Protein AF-A0A7X9E463-F1 (afdb_monomer_lite)

Radius of gyration: 19.07 Å; chains: 1; bounding box: 38×45×59 Å

Sequence (105 aa):
NKNKFLSYAFFSHKVTRWFLPLLLFILFITGFIISDYNVIINRIFYLQVIIYLLALCGYLLSYIKIRIPVFSIPYFFVVSNVAIAEGFIKFIKKEHSVIWKTTER

Secondary structure (DSSP, 8-state):
---HHHHHHHHHHHHHHHHHHHHHHHHHHHHHHHTTT-HHHHHHHHHHHHHHHHHHHHHHHHHTT---HHHHHHHHHHHHHHHHHHHHHHHHTT-------PPP-

pLDDT: mean 78.79, std 9.23, range [48.59, 90.38]

Structure (mmCIF, N/CA/C/O backbone):
data_AF-A0A7X9E463-F1
#
_entry.id   AF-A0A7X9E463-F1
#
loop_
_atom_site.group_PDB
_atom_site.id
_atom_site.type_symbol
_atom_site.label_atom_id
_atom_site.label_alt_id
_atom_site.label_comp_id
_atom_site.label_asym_id
_atom_site.label_entity_id
_atom_site.label_seq_id
_atom_site.pdbx_PDB_ins_code
_atom_site.Cartn_x
_atom_site.Cartn_y
_atom_site.Cartn_z
_atom_site.occupancy
_atom_site.B_iso_or_equiv
_atom_site.auth_seq_id
_atom_site.auth_comp_id
_atom_site.auth_asym_id
_atom_site.auth_atom_id
_atom_site.pdbx_PDB_model_num
ATOM 1 N N . ASN A 1 1 ? 5.208 21.799 30.946 1.00 48.59 1 ASN A N 1
ATOM 2 C CA . ASN A 1 1 ? 5.431 21.812 29.483 1.00 48.59 1 ASN A CA 1
ATOM 3 C C . ASN A 1 1 ? 5.438 20.382 28.960 1.00 48.59 1 ASN A C 1
ATOM 5 O O . ASN A 1 1 ? 6.466 19.725 29.023 1.00 48.59 1 ASN A O 1
ATOM 9 N N . LYS A 1 2 ? 4.281 19.853 28.536 1.00 57.34 2 LYS A N 1
ATOM 10 C CA . LYS A 1 2 ? 4.194 18.489 27.982 1.00 57.34 2 LYS A CA 1
ATOM 11 C C . LYS A 1 2 ? 5.049 18.409 26.712 1.00 57.34 2 LYS A C 1
ATOM 13 O O . LYS A 1 2 ? 4.941 19.282 25.855 1.00 57.34 2 LYS A O 1
ATOM 18 N N . ASN A 1 3 ? 5.909 17.393 26.632 1.00 70.12 3 ASN A N 1
ATOM 19 C CA . ASN A 1 3 ? 6.888 17.181 25.563 1.00 70.12 3 ASN A CA 1
ATOM 20 C C . ASN A 1 3 ? 6.243 17.277 24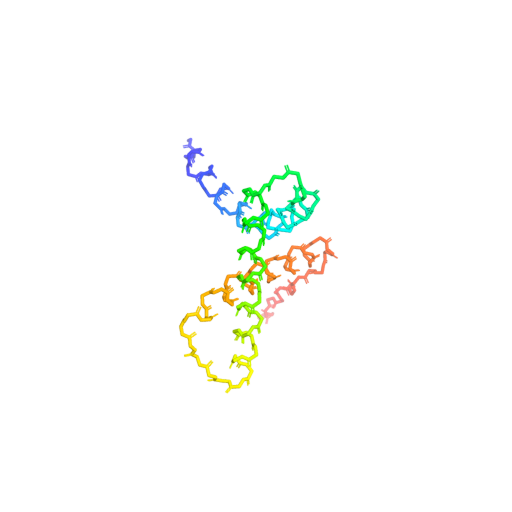.166 1.00 70.12 3 ASN A C 1
ATOM 22 O O . ASN A 1 3 ? 5.635 16.323 23.673 1.00 70.12 3 ASN A O 1
ATOM 26 N N . LYS A 1 4 ? 6.398 18.441 23.518 1.00 75.81 4 LYS A N 1
ATOM 27 C CA . LYS A 1 4 ? 5.893 18.725 22.162 1.00 75.81 4 LYS A CA 1
ATOM 28 C C . LYS A 1 4 ? 6.486 17.758 21.130 1.00 75.81 4 LYS A C 1
ATOM 30 O O . LYS A 1 4 ? 5.776 17.316 20.235 1.00 75.81 4 LYS A O 1
ATOM 35 N N . PHE A 1 5 ? 7.743 17.352 21.325 1.00 76.19 5 PHE A N 1
ATOM 36 C CA . PHE A 1 5 ? 8.429 16.352 20.501 1.00 76.19 5 PHE A CA 1
ATOM 37 C C . PHE A 1 5 ? 7.747 14.980 20.523 1.00 76.19 5 PHE A C 1
ATOM 39 O O . PHE A 1 5 ? 7.557 14.379 19.469 1.00 76.19 5 PHE A O 1
ATOM 46 N N . LEU A 1 6 ? 7.318 14.506 21.699 1.00 73.62 6 LEU A N 1
ATOM 47 C CA . LEU A 1 6 ? 6.601 13.232 21.802 1.00 73.62 6 LEU A CA 1
ATOM 48 C C . LEU A 1 6 ? 5.254 13.314 21.077 1.00 73.62 6 LEU A C 1
ATOM 50 O O . LEU A 1 6 ? 4.908 12.432 20.300 1.00 73.62 6 LEU A O 1
ATOM 54 N N . SER A 1 7 ? 4.516 14.405 21.293 1.00 74.56 7 SER A N 1
ATOM 55 C CA . SER A 1 7 ? 3.211 14.618 20.654 1.00 74.56 7 SER A CA 1
ATOM 56 C C . SER A 1 7 ? 3.330 14.679 19.126 1.00 74.56 7 SER A C 1
ATOM 58 O O . SER A 1 7 ? 2.519 14.078 18.429 1.00 74.56 7 SER A O 1
ATOM 60 N N . TYR A 1 8 ? 4.377 15.331 18.607 1.00 74.88 8 TYR A N 1
ATOM 61 C CA . TYR A 1 8 ? 4.681 15.369 17.177 1.00 74.88 8 TYR A CA 1
ATOM 62 C C . TYR A 1 8 ? 5.031 13.985 16.612 1.00 74.88 8 TYR A C 1
ATOM 64 O O . TYR A 1 8 ? 4.487 13.595 15.580 1.00 74.88 8 TYR A O 1
ATOM 72 N N . ALA A 1 9 ? 5.873 13.208 17.301 1.00 75.12 9 ALA A N 1
ATOM 73 C CA . ALA A 1 9 ? 6.234 11.856 16.875 1.00 75.12 9 ALA A CA 1
ATOM 74 C C . ALA A 1 9 ? 5.008 10.926 16.810 1.00 75.12 9 ALA A C 1
ATOM 76 O O . ALA A 1 9 ? 4.810 10.218 15.821 1.00 75.12 9 ALA A O 1
ATOM 77 N N . PHE A 1 10 ? 4.139 10.978 17.826 1.00 68.94 10 PHE A N 1
ATOM 78 C CA . PHE A 1 10 ? 2.894 10.208 17.847 1.00 68.94 10 PHE A CA 1
ATOM 79 C C . PHE A 1 10 ? 1.910 10.654 16.765 1.00 68.94 10 PHE A C 1
ATOM 81 O O . PHE A 1 10 ? 1.293 9.803 16.123 1.00 68.94 10 PHE A O 1
ATOM 88 N N . PHE A 1 11 ? 1.767 11.962 16.543 1.00 71.44 11 PHE A N 1
ATOM 89 C CA . PHE A 1 11 ? 0.897 12.491 15.497 1.00 71.44 11 PHE A CA 1
ATOM 90 C C . PHE A 1 11 ? 1.392 12.065 14.113 1.00 71.44 11 PHE A C 1
ATOM 92 O O . PHE A 1 11 ? 0.649 11.435 13.369 1.00 71.44 11 PHE A O 1
ATOM 99 N N . SER A 1 12 ? 2.669 12.293 13.807 1.00 72.50 12 SER A N 1
ATOM 100 C CA . SER A 1 12 ? 3.248 11.980 12.500 1.00 72.50 12 SER A CA 1
ATOM 101 C C . SER A 1 12 ? 3.177 10.482 12.179 1.00 72.50 12 SER A C 1
ATOM 103 O O . SER A 1 12 ? 2.688 10.095 11.119 1.00 72.50 12 SER A O 1
ATOM 105 N N . HIS A 1 13 ? 3.543 9.607 13.122 1.00 70.62 13 HIS A N 1
ATOM 106 C CA . HIS A 1 13 ? 3.516 8.159 12.895 1.00 70.62 13 HIS A CA 1
ATOM 107 C C . HIS A 1 13 ? 2.087 7.603 12.765 1.00 70.62 13 HIS A C 1
ATOM 109 O O . HIS A 1 13 ? 1.834 6.683 11.980 1.00 70.62 13 HIS A O 1
ATOM 115 N N . LYS A 1 14 ? 1.133 8.121 13.546 1.00 68.69 14 LYS A N 1
ATOM 116 C CA . LYS A 1 14 ? -0.249 7.626 13.522 1.00 68.69 14 LYS A CA 1
ATOM 117 C C . LYS A 1 14 ? -0.991 8.125 12.285 1.00 68.69 14 LYS A C 1
ATOM 119 O O . LYS A 1 14 ? -1.653 7.331 11.626 1.00 68.69 14 LYS A O 1
ATOM 124 N N . VAL A 1 15 ? -0.804 9.397 11.934 1.00 72.38 15 VAL A N 1
ATOM 125 C CA . VAL A 1 15 ? -1.411 10.032 10.759 1.00 72.38 15 VAL A CA 1
ATOM 126 C C . VAL A 1 15 ? -0.835 9.452 9.469 1.00 72.38 15 VAL A C 1
ATOM 128 O O . VAL A 1 15 ? -1.602 9.034 8.609 1.00 72.38 15 VAL A O 1
ATOM 131 N N . THR A 1 16 ? 0.488 9.292 9.353 1.00 71.88 16 THR A N 1
ATOM 132 C CA . THR A 1 16 ? 1.114 8.710 8.146 1.00 71.88 16 THR A CA 1
ATOM 133 C C . THR A 1 16 ? 0.544 7.333 7.815 1.00 71.88 16 THR A C 1
ATOM 135 O O . THR A 1 16 ? 0.308 7.018 6.652 1.00 71.88 16 THR A O 1
ATOM 138 N N . ARG A 1 17 ? 0.240 6.521 8.834 1.00 72.94 17 ARG A N 1
ATOM 139 C CA . ARG A 1 17 ? -0.342 5.189 8.634 1.00 72.94 17 ARG A CA 1
ATOM 140 C C . ARG A 1 17 ? -1.756 5.241 8.048 1.00 72.94 17 ARG A C 1
ATOM 142 O O . ARG A 1 17 ? -2.125 4.341 7.308 1.00 72.94 17 ARG A O 1
ATOM 149 N N . TRP A 1 18 ? -2.524 6.284 8.363 1.00 75.00 18 TRP A N 1
ATOM 150 C CA . TRP A 1 18 ? -3.882 6.492 7.845 1.00 75.00 18 TRP A CA 1
ATOM 151 C C . TRP A 1 18 ? -3.861 7.037 6.415 1.00 75.00 18 TRP A C 1
ATOM 153 O O . TRP A 1 18 ? -4.731 6.707 5.617 1.00 75.00 18 TRP A O 1
ATOM 163 N N . PHE A 1 19 ? -2.843 7.831 6.081 1.00 78.69 19 PHE A N 1
ATOM 164 C CA . PHE A 1 19 ? -2.644 8.376 4.740 1.00 78.69 19 PHE A CA 1
ATOM 165 C C . PHE A 1 19 ? -1.969 7.390 3.777 1.00 78.69 19 PHE A C 1
ATOM 167 O O . PHE A 1 19 ? -2.137 7.519 2.569 1.00 78.69 19 PHE A O 1
ATOM 174 N N . LEU A 1 20 ? -1.253 6.384 4.287 1.00 81.69 20 LEU A N 1
ATOM 175 C CA . LEU A 1 20 ? -0.557 5.366 3.495 1.00 81.69 20 LEU A CA 1
ATOM 176 C C . LEU A 1 20 ? -1.404 4.730 2.367 1.00 81.69 20 LEU A C 1
ATOM 178 O O . LEU A 1 20 ? -0.930 4.731 1.228 1.00 81.69 20 LEU A O 1
ATOM 182 N N . PRO A 1 21 ? -2.642 4.241 2.608 1.00 83.38 21 PRO A N 1
ATOM 183 C CA . PRO A 1 21 ? -3.462 3.670 1.536 1.00 83.38 21 PRO A CA 1
ATOM 184 C C . PRO A 1 21 ? -3.857 4.702 0.475 1.00 83.38 21 PRO A C 1
ATOM 186 O O . PRO A 1 21 ? -3.890 4.387 -0.713 1.00 83.38 21 PRO A O 1
ATOM 189 N N . LEU A 1 22 ? -4.112 5.945 0.888 1.00 82.94 22 LEU A N 1
ATOM 190 C CA . LEU A 1 22 ? -4.478 7.036 -0.011 1.00 82.94 22 LEU A CA 1
ATOM 191 C C . LEU A 1 22 ? -3.278 7.462 -0.872 1.00 82.94 22 LEU A C 1
ATOM 193 O O . LEU A 1 22 ? -3.429 7.650 -2.076 1.00 82.94 22 LEU A O 1
ATOM 197 N N . LEU A 1 23 ? -2.073 7.527 -0.293 1.00 84.62 23 LEU A N 1
ATOM 198 C CA . LEU A 1 23 ? -0.836 7.779 -1.040 1.00 84.62 23 LEU A CA 1
ATOM 199 C C . LEU A 1 23 ? -0.546 6.668 -2.053 1.00 84.62 23 LEU A C 1
ATOM 201 O O . LEU A 1 23 ? -0.177 6.976 -3.181 1.00 84.62 23 LEU A O 1
ATOM 205 N N . LEU A 1 24 ? -0.727 5.395 -1.684 1.00 84.69 24 LEU A N 1
ATOM 206 C CA . LEU A 1 24 ? -0.547 4.269 -2.611 1.00 84.69 24 LEU A CA 1
ATOM 207 C C . LEU A 1 24 ? -1.517 4.340 -3.794 1.00 84.69 24 LEU A C 1
ATOM 209 O O . LEU A 1 24 ? -1.120 4.082 -4.930 1.00 84.69 24 LEU A O 1
ATOM 213 N N . PHE A 1 25 ? -2.768 4.725 -3.538 1.00 84.19 25 PHE A N 1
ATOM 214 C CA . PHE A 1 25 ? -3.773 4.906 -4.581 1.00 84.19 25 PHE A CA 1
ATOM 215 C C . PHE A 1 25 ? -3.419 6.062 -5.527 1.00 84.19 25 PHE A C 1
ATOM 217 O O . PHE A 1 25 ? -3.444 5.896 -6.746 1.00 84.19 25 PHE A O 1
ATOM 224 N N . ILE A 1 26 ? -3.010 7.213 -4.981 1.00 86.94 26 ILE A N 1
ATOM 225 C CA . ILE A 1 26 ? -2.548 8.358 -5.781 1.00 86.94 26 ILE A CA 1
ATOM 226 C C . ILE A 1 26 ? -1.306 7.988 -6.594 1.00 86.94 26 ILE A C 1
ATOM 228 O O . ILE A 1 26 ? -1.224 8.338 -7.770 1.00 86.94 26 ILE A O 1
ATOM 232 N N . LEU A 1 27 ? -0.355 7.268 -5.992 1.00 86.56 27 LEU A N 1
ATOM 233 C CA . LEU A 1 27 ? 0.855 6.802 -6.665 1.00 86.56 27 LEU A CA 1
ATOM 234 C C . LEU A 1 27 ? 0.512 5.907 -7.858 1.00 86.56 27 LEU A C 1
ATOM 236 O O . LEU A 1 27 ? 1.089 6.083 -8.925 1.00 86.56 27 LEU A O 1
ATOM 240 N N . PHE A 1 28 ? -0.458 5.002 -7.704 1.00 87.19 28 PHE A N 1
ATOM 241 C CA . PHE A 1 28 ? -0.922 4.150 -8.796 1.00 87.19 28 PHE A CA 1
ATOM 242 C C . PHE A 1 28 ? -1.535 4.963 -9.947 1.00 87.19 28 PHE A C 1
ATOM 244 O O . PHE A 1 28 ? -1.166 4.761 -11.101 1.00 87.19 28 PHE A O 1
ATOM 251 N N . ILE A 1 29 ? -2.412 5.928 -9.643 1.00 88.38 29 ILE A N 1
ATOM 252 C CA . ILE A 1 29 ? -3.033 6.802 -10.656 1.00 88.38 29 ILE A CA 1
ATOM 253 C C . ILE A 1 29 ? -1.980 7.654 -11.369 1.00 88.38 29 ILE A C 1
ATOM 255 O O . ILE A 1 29 ? -1.971 7.755 -12.593 1.00 88.38 29 ILE A O 1
ATOM 259 N N . THR A 1 30 ? -1.072 8.252 -10.602 1.00 87.69 30 THR A N 1
ATOM 260 C CA . THR A 1 30 ? -0.013 9.117 -11.133 1.00 87.69 30 THR A CA 1
ATOM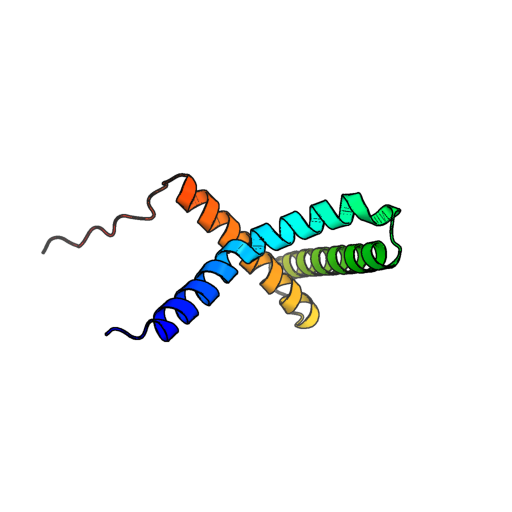 261 C C . THR A 1 30 ? 0.957 8.308 -11.992 1.00 87.69 30 THR A C 1
ATOM 263 O O . THR A 1 30 ? 1.342 8.747 -13.072 1.00 87.69 30 THR A O 1
ATOM 266 N N . GLY A 1 31 ? 1.305 7.097 -11.545 1.00 85.38 31 GLY A N 1
ATOM 267 C CA . GLY A 1 31 ? 2.114 6.146 -12.297 1.00 85.38 31 GLY A CA 1
ATOM 268 C C . GLY A 1 31 ? 1.461 5.761 -13.620 1.00 85.38 31 GLY A C 1
ATOM 269 O O . GLY A 1 31 ? 2.137 5.794 -14.640 1.00 85.38 31 GLY A O 1
ATOM 270 N N . PHE A 1 32 ? 0.152 5.495 -13.633 1.00 85.38 32 PHE A N 1
ATOM 271 C CA . PHE A 1 32 ? -0.592 5.192 -14.857 1.00 85.38 32 PHE A CA 1
ATOM 272 C C . PHE A 1 32 ? -0.548 6.355 -15.861 1.00 85.38 32 PHE A C 1
ATOM 274 O O . PHE A 1 32 ? -0.185 6.146 -17.015 1.00 85.38 32 PHE A O 1
ATOM 281 N N . ILE A 1 33 ? -0.818 7.587 -15.412 1.00 87.44 33 ILE A N 1
ATOM 282 C CA . ILE A 1 33 ? -0.848 8.786 -16.273 1.00 87.44 33 ILE A CA 1
ATOM 283 C C . ILE A 1 33 ? 0.538 9.120 -16.850 1.00 87.44 33 ILE A C 1
ATOM 285 O O . ILE A 1 33 ? 0.645 9.553 -17.994 1.00 87.44 33 ILE A O 1
ATOM 289 N N . ILE A 1 34 ? 1.600 8.948 -16.057 1.00 87.88 34 ILE A N 1
ATOM 290 C CA . ILE A 1 34 ? 2.960 9.378 -16.424 1.00 87.88 34 ILE A CA 1
ATOM 291 C C . ILE A 1 34 ? 3.780 8.237 -17.062 1.00 87.88 34 ILE A C 1
ATOM 293 O O . ILE A 1 34 ? 4.850 8.486 -17.618 1.00 87.88 34 ILE A O 1
ATOM 297 N N . SER A 1 35 ? 3.290 6.992 -17.024 1.00 81.75 35 SER A N 1
ATOM 298 C CA . SER A 1 35 ? 4.029 5.803 -17.483 1.00 81.75 35 SER A CA 1
ATOM 299 C C . SER A 1 35 ? 4.554 5.903 -18.921 1.00 81.75 35 SER A C 1
ATOM 301 O O . SER A 1 35 ? 5.678 5.471 -19.175 1.00 81.75 35 SER A O 1
ATOM 303 N N . ASP A 1 36 ? 3.814 6.536 -19.833 1.00 80.69 36 ASP A N 1
ATOM 304 C CA . ASP A 1 36 ? 4.231 6.733 -21.230 1.00 80.69 36 ASP A CA 1
ATOM 305 C C . ASP A 1 36 ? 5.372 7.750 -21.403 1.00 80.69 36 ASP A C 1
ATOM 307 O O . ASP A 1 36 ? 6.164 7.657 -22.339 1.00 80.69 36 ASP A O 1
ATOM 311 N N . TYR A 1 37 ? 5.512 8.707 -20.483 1.00 84.00 37 TYR A N 1
ATOM 312 C CA . TYR A 1 37 ? 6.458 9.817 -20.635 1.00 84.00 37 TYR A CA 1
ATOM 313 C C . TYR A 1 37 ? 7.866 9.498 -20.126 1.00 84.00 37 TYR A C 1
ATOM 315 O O . TYR A 1 37 ? 8.826 10.172 -20.499 1.00 84.00 37 TYR A O 1
ATOM 323 N N . ASN A 1 38 ? 8.021 8.504 -19.245 1.00 88.38 38 ASN A N 1
ATOM 324 C CA . ASN A 1 38 ? 9.315 8.193 -18.645 1.00 88.38 38 ASN A CA 1
ATOM 325 C C . ASN A 1 38 ? 9.487 6.693 -18.376 1.00 88.38 38 ASN A C 1
ATOM 327 O O . ASN A 1 38 ? 8.790 6.098 -17.555 1.00 88.38 38 ASN A O 1
ATOM 331 N N . VAL A 1 39 ? 10.512 6.101 -18.995 1.00 87.88 39 VAL A N 1
ATOM 332 C CA . VAL A 1 39 ? 10.853 4.672 -18.878 1.00 87.88 39 VAL A CA 1
ATOM 333 C C . VAL A 1 39 ? 11.131 4.246 -17.429 1.00 87.88 39 VAL A C 1
ATOM 335 O O . VAL A 1 39 ? 10.858 3.107 -17.050 1.00 87.88 39 VAL A O 1
ATOM 338 N N . ILE A 1 40 ? 11.676 5.133 -16.590 1.00 87.81 40 ILE A N 1
ATOM 339 C CA . ILE A 1 40 ? 11.936 4.829 -15.175 1.00 87.81 40 ILE A CA 1
ATOM 340 C C . ILE A 1 40 ? 10.615 4.692 -14.413 1.00 87.81 40 ILE A C 1
ATOM 342 O O . ILE A 1 40 ? 10.426 3.716 -13.689 1.00 87.81 40 ILE A O 1
ATOM 346 N N . ILE A 1 41 ? 9.690 5.632 -14.617 1.00 85.31 41 ILE A N 1
ATOM 347 C CA . ILE A 1 41 ? 8.368 5.625 -13.975 1.00 85.31 41 ILE A CA 1
ATOM 348 C C . ILE A 1 41 ? 7.564 4.418 -14.456 1.00 85.31 41 ILE A C 1
ATOM 350 O O . ILE A 1 41 ? 6.952 3.734 -13.641 1.00 85.31 41 ILE A O 1
ATOM 354 N N . ASN A 1 42 ? 7.659 4.085 -15.745 1.00 87.19 42 ASN A N 1
ATOM 355 C CA . ASN A 1 42 ? 7.049 2.889 -16.312 1.00 87.19 42 ASN A CA 1
ATOM 356 C C . ASN A 1 42 ? 7.525 1.606 -15.604 1.00 87.19 42 ASN A C 1
ATOM 358 O O . ASN A 1 42 ? 6.720 0.800 -15.141 1.00 87.19 42 ASN A O 1
ATOM 362 N N . ARG A 1 43 ? 8.843 1.441 -15.418 1.00 88.81 43 ARG A N 1
ATOM 363 C CA . ARG A 1 43 ? 9.403 0.284 -14.694 1.00 88.81 43 ARG A CA 1
ATOM 364 C C . ARG A 1 43 ? 8.929 0.205 -13.242 1.00 88.81 43 ARG A C 1
ATOM 366 O O . ARG A 1 43 ? 8.619 -0.886 -12.768 1.00 88.81 43 ARG A O 1
ATOM 373 N N . ILE A 1 44 ? 8.852 1.340 -12.546 1.00 88.19 44 ILE A N 1
ATOM 374 C CA . ILE A 1 44 ? 8.342 1.403 -11.167 1.00 88.19 44 ILE A CA 1
ATOM 375 C C . ILE A 1 44 ? 6.856 1.022 -11.123 1.00 88.19 44 ILE A C 1
ATOM 377 O O . ILE A 1 44 ? 6.452 0.246 -10.258 1.00 88.19 44 ILE A O 1
ATOM 381 N N . PHE A 1 45 ? 6.057 1.504 -12.077 1.00 88.38 45 PHE A N 1
ATOM 382 C CA . PHE A 1 45 ? 4.644 1.153 -12.196 1.00 88.38 45 PHE A CA 1
ATOM 383 C C . PHE A 1 45 ? 4.452 -0.350 -12.449 1.00 88.38 45 PHE A C 1
ATOM 385 O O . PHE A 1 45 ? 3.670 -0.990 -11.749 1.00 88.38 45 PHE A O 1
ATOM 392 N N . TYR A 1 46 ? 5.225 -0.954 -13.357 1.00 89.25 46 TYR A N 1
ATOM 393 C CA . TYR A 1 46 ? 5.198 -2.406 -13.570 1.00 89.25 46 TYR A CA 1
ATOM 394 C C . TYR A 1 46 ? 5.565 -3.192 -12.309 1.00 89.25 46 TYR A C 1
ATOM 396 O O . TYR A 1 46 ? 4.895 -4.173 -11.985 1.00 89.25 46 TYR A O 1
ATOM 404 N N . LEU A 1 47 ? 6.583 -2.758 -11.559 1.00 89.81 47 LEU A N 1
ATOM 405 C CA . LEU A 1 47 ? 6.936 -3.386 -10.284 1.00 89.81 47 LEU A CA 1
ATOM 406 C C . LEU A 1 47 ? 5.777 -3.301 -9.279 1.00 89.81 47 LEU A C 1
ATOM 408 O O . LEU A 1 47 ? 5.466 -4.286 -8.608 1.00 89.81 47 LEU A O 1
ATOM 412 N N . GLN A 1 48 ? 5.105 -2.150 -9.206 1.00 88.94 48 GLN A N 1
ATOM 413 C CA . GLN A 1 48 ? 3.930 -1.954 -8.359 1.00 88.94 48 GLN A CA 1
ATOM 414 C C . GLN A 1 48 ? 2.779 -2.893 -8.759 1.00 88.94 48 GLN A C 1
ATOM 416 O O . GLN A 1 48 ? 2.188 -3.538 -7.892 1.00 88.94 48 GLN A O 1
ATOM 421 N N . VAL A 1 49 ? 2.511 -3.046 -10.061 1.00 89.06 49 VAL A N 1
ATOM 422 C CA . VAL A 1 49 ? 1.516 -3.996 -10.589 1.00 89.06 49 VAL A CA 1
ATOM 423 C C . VAL A 1 49 ? 1.876 -5.438 -10.223 1.00 89.06 49 VAL A C 1
ATOM 425 O O . VAL A 1 49 ? 1.015 -6.177 -9.751 1.00 89.06 49 VAL A O 1
ATOM 428 N N . ILE A 1 50 ? 3.144 -5.838 -10.365 1.00 90.38 50 ILE A N 1
ATOM 429 C CA . ILE A 1 50 ? 3.612 -7.183 -9.994 1.00 90.38 50 ILE A CA 1
ATOM 430 C C . ILE A 1 50 ? 3.389 -7.447 -8.501 1.00 90.38 50 ILE A C 1
ATOM 432 O O . ILE A 1 50 ? 2.903 -8.516 -8.138 1.00 90.38 50 ILE A O 1
ATOM 436 N N . ILE A 1 51 ? 3.686 -6.481 -7.629 1.00 87.50 51 ILE A N 1
ATOM 437 C CA . ILE A 1 51 ? 3.445 -6.605 -6.182 1.00 87.50 51 ILE A CA 1
ATOM 438 C C . ILE A 1 51 ? 1.951 -6.787 -5.885 1.00 87.50 51 ILE A C 1
ATOM 440 O O . ILE A 1 51 ? 1.592 -7.611 -5.042 1.00 87.50 51 ILE A O 1
ATOM 444 N N . TYR A 1 52 ? 1.070 -6.069 -6.585 1.00 87.50 52 TYR A N 1
ATOM 445 C CA . TYR A 1 52 ? -0.375 -6.238 -6.427 1.00 87.50 52 TYR A CA 1
ATOM 446 C C . TYR A 1 52 ? -0.876 -7.590 -6.947 1.00 87.50 52 TYR A C 1
ATOM 448 O O . TYR A 1 52 ? -1.695 -8.223 -6.282 1.00 87.50 52 TYR A O 1
ATOM 456 N N . LEU A 1 53 ? -0.339 -8.087 -8.064 1.00 88.12 53 LEU A N 1
ATOM 457 C CA . LEU A 1 53 ? -0.634 -9.438 -8.552 1.00 88.12 53 LEU A CA 1
ATOM 458 C C . LEU A 1 53 ? -0.147 -10.512 -7.572 1.00 88.12 53 LEU A C 1
ATOM 460 O O . LEU A 1 53 ? -0.883 -11.447 -7.269 1.00 88.12 53 LEU A O 1
ATOM 464 N N . LEU A 1 54 ? 1.055 -10.353 -7.010 1.00 86.50 54 LEU A N 1
ATOM 465 C CA . LEU A 1 54 ? 1.589 -11.233 -5.966 1.00 86.50 54 LEU A CA 1
ATOM 466 C C . LEU A 1 54 ? 0.694 -11.241 -4.722 1.00 86.50 54 LEU A C 1
ATOM 468 O O . LEU A 1 54 ? 0.448 -12.304 -4.154 1.00 86.50 54 LEU A O 1
ATOM 472 N N . ALA A 1 55 ? 0.184 -10.079 -4.311 1.00 86.06 55 ALA A N 1
ATOM 473 C CA . ALA A 1 55 ? -0.755 -9.975 -3.201 1.00 86.06 55 ALA A CA 1
ATOM 474 C C . ALA A 1 55 ? -2.084 -10.688 -3.499 1.00 86.06 55 ALA A C 1
ATOM 476 O O . ALA A 1 55 ? -2.613 -11.374 -2.624 1.00 86.06 55 ALA A O 1
ATOM 477 N N . LEU A 1 56 ? -2.597 -10.580 -4.729 1.00 84.62 56 LEU A N 1
ATOM 478 C CA . LEU A 1 56 ? -3.814 -11.268 -5.166 1.00 84.62 56 LEU A CA 1
ATOM 479 C C . LEU A 1 56 ? -3.621 -12.791 -5.219 1.00 84.62 56 LEU A C 1
ATOM 481 O O . LEU A 1 56 ? -4.470 -13.537 -4.732 1.00 84.62 56 LEU A O 1
ATOM 485 N N . CYS A 1 57 ? -2.469 -13.259 -5.704 1.00 84.81 57 CYS A N 1
ATOM 486 C CA . CYS A 1 57 ? -2.080 -14.664 -5.595 1.00 84.81 57 CYS A CA 1
ATOM 487 C C . CYS A 1 57 ? -2.005 -15.103 -4.127 1.00 84.81 57 CYS A C 1
ATOM 489 O O . CYS A 1 57 ? -2.573 -16.130 -3.770 1.00 84.81 57 CYS A O 1
ATOM 491 N N . GLY A 1 58 ? -1.376 -14.313 -3.250 1.00 83.44 58 GLY A N 1
ATOM 492 C CA . GLY A 1 58 ? -1.317 -14.588 -1.812 1.00 83.44 58 GLY A CA 1
ATOM 493 C C . GLY A 1 58 ? -2.697 -14.690 -1.150 1.00 83.44 58 GLY A C 1
ATOM 494 O O . GLY A 1 58 ? -2.901 -15.556 -0.300 1.00 83.44 58 GLY A O 1
ATOM 495 N N . TYR A 1 59 ? -3.667 -13.881 -1.588 1.00 80.56 59 TYR A N 1
ATOM 496 C CA . TYR A 1 59 ? -5.064 -13.983 -1.153 1.00 8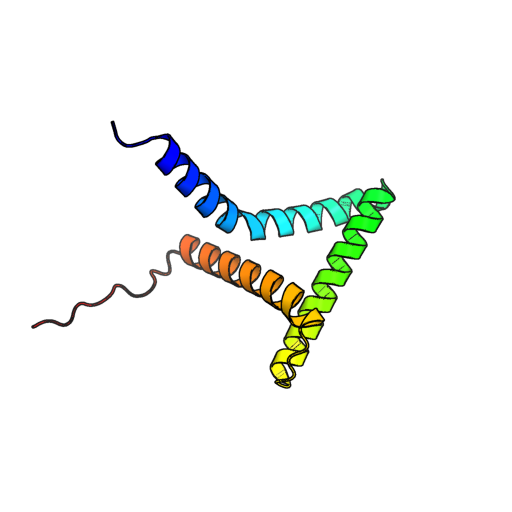0.56 59 TYR A CA 1
ATOM 497 C C . TYR A 1 59 ? -5.706 -15.309 -1.583 1.00 80.56 59 TYR A C 1
ATOM 499 O O . TYR A 1 59 ? -6.301 -16.001 -0.754 1.00 80.56 59 TYR A O 1
ATOM 507 N N . LEU A 1 60 ? -5.523 -15.714 -2.845 1.00 81.88 60 LEU A N 1
ATOM 508 C CA . LEU A 1 60 ? -5.991 -17.013 -3.341 1.00 81.88 60 LEU A CA 1
ATOM 509 C C . LEU A 1 60 ? -5.344 -18.182 -2.582 1.00 81.88 60 LEU A C 1
ATOM 511 O O . LEU A 1 60 ? -6.029 -19.119 -2.177 1.00 81.88 60 LEU A O 1
ATOM 515 N N . LEU A 1 61 ? -4.038 -18.109 -2.318 1.00 81.19 61 LEU A N 1
ATOM 516 C CA . LEU A 1 61 ? -3.317 -19.109 -1.527 1.00 81.19 61 LEU A CA 1
ATOM 517 C C . LEU A 1 61 ? -3.832 -19.174 -0.080 1.00 81.19 61 LEU A C 1
ATOM 519 O O . LEU A 1 61 ? -3.955 -20.266 0.480 1.00 81.19 61 LEU A O 1
ATOM 523 N N . SER A 1 62 ? -4.197 -18.028 0.506 1.00 77.19 62 SER A N 1
ATOM 524 C CA . SER A 1 62 ? -4.833 -17.964 1.825 1.00 77.19 62 SER A CA 1
ATOM 525 C C . SER A 1 62 ? -6.194 -18.668 1.839 1.00 77.19 62 SER A C 1
ATOM 527 O O . SER A 1 62 ? -6.526 -19.303 2.841 1.00 77.19 62 SER A O 1
ATOM 529 N N . TYR A 1 63 ? -6.958 -18.614 0.742 1.00 77.12 63 TYR A N 1
ATOM 530 C CA . TYR A 1 63 ? -8.221 -19.350 0.605 1.00 77.12 63 TYR A CA 1
ATOM 531 C C . TYR A 1 63 ? -8.000 -20.872 0.624 1.00 77.12 63 TYR A C 1
ATOM 533 O O . TYR A 1 63 ? -8.752 -21.612 1.254 1.00 77.12 63 TYR A O 1
ATOM 541 N N . ILE A 1 64 ? -6.901 -21.332 0.021 1.00 81.38 64 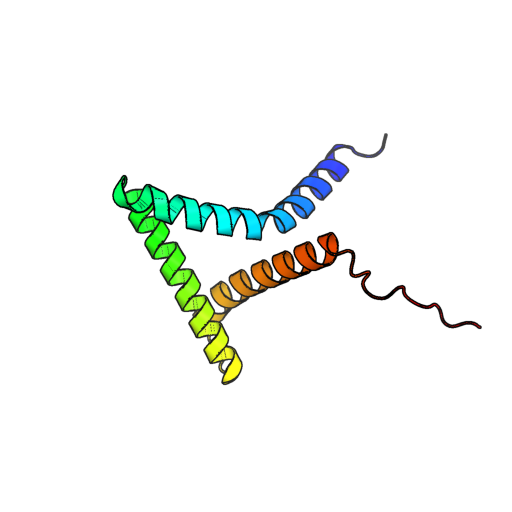ILE A N 1
ATOM 542 C CA . ILE A 1 64 ? -6.506 -22.749 -0.051 1.00 81.38 64 ILE A CA 1
ATOM 543 C C . ILE A 1 64 ? -5.709 -23.182 1.210 1.00 81.38 64 ILE A C 1
ATOM 545 O O . ILE A 1 64 ? -5.265 -24.321 1.321 1.00 81.38 64 ILE A O 1
ATOM 549 N N . LYS A 1 65 ? -5.548 -22.296 2.211 1.00 75.31 65 LYS A N 1
ATOM 550 C CA . LYS A 1 65 ? -4.778 -22.500 3.463 1.00 75.31 65 LYS A CA 1
ATOM 551 C C . LYS A 1 65 ? -3.282 -22.810 3.273 1.00 75.31 65 LYS A C 1
ATOM 553 O O . LYS A 1 65 ? -2.627 -23.259 4.215 1.00 75.31 65 LYS A O 1
ATOM 558 N N . ILE A 1 66 ? -2.708 -22.516 2.109 1.00 75.69 66 ILE A N 1
ATOM 559 C CA . ILE A 1 66 ? -1.276 -22.703 1.841 1.00 75.69 66 ILE A CA 1
ATOM 560 C C . ILE A 1 66 ? -0.541 -21.402 2.172 1.00 75.69 66 ILE A C 1
ATOM 562 O O . ILE A 1 66 ? -0.840 -20.343 1.624 1.00 75.69 66 ILE A O 1
ATOM 566 N N . ARG A 1 67 ? 0.441 -21.465 3.079 1.00 67.38 67 ARG A N 1
ATOM 567 C CA . ARG A 1 67 ? 1.219 -20.294 3.511 1.00 67.38 67 ARG A CA 1
ATOM 568 C C . ARG A 1 67 ? 2.617 -20.322 2.910 1.00 67.38 67 ARG A C 1
ATOM 570 O O . ARG A 1 67 ? 3.511 -20.959 3.454 1.00 67.38 67 ARG A O 1
ATOM 577 N N . ILE A 1 68 ? 2.812 -19.586 1.818 1.00 76.50 68 ILE A N 1
ATOM 578 C CA . ILE A 1 68 ? 4.143 -19.350 1.247 1.00 76.50 68 ILE A CA 1
ATOM 579 C C . ILE A 1 68 ? 4.632 -17.969 1.710 1.00 76.50 68 ILE A C 1
ATOM 581 O O . ILE A 1 68 ? 3.984 -16.967 1.400 1.00 76.50 68 ILE A O 1
ATOM 585 N N . PRO A 1 69 ? 5.764 -17.868 2.430 1.00 72.94 69 PRO A N 1
ATOM 586 C CA . PRO A 1 69 ? 6.215 -16.612 3.037 1.00 72.94 69 PRO A CA 1
ATOM 587 C C . PRO A 1 69 ? 6.465 -15.495 2.012 1.00 72.94 69 PRO A C 1
ATOM 589 O O . PRO A 1 69 ? 6.162 -14.338 2.293 1.00 72.94 69 PRO A O 1
ATOM 592 N N . VAL A 1 70 ? 6.925 -15.842 0.805 1.00 77.00 70 VAL A N 1
ATOM 593 C CA . VAL A 1 70 ? 7.186 -14.887 -0.288 1.00 77.00 70 VAL A CA 1
ATOM 594 C C . VAL A 1 70 ? 5.914 -14.159 -0.740 1.00 77.00 70 VAL A C 1
ATOM 596 O O . VAL A 1 70 ? 5.958 -12.961 -0.997 1.00 77.00 70 VAL A O 1
ATOM 599 N N . PHE A 1 71 ? 4.770 -14.849 -0.782 1.00 77.94 71 PHE A N 1
ATOM 600 C CA . PHE A 1 71 ? 3.483 -14.248 -1.154 1.00 77.94 71 PHE A CA 1
ATOM 601 C C . PHE A 1 71 ? 2.756 -13.633 0.049 1.00 77.94 71 PHE A C 1
ATOM 603 O O . PHE A 1 71 ? 1.971 -12.701 -0.113 1.00 77.94 71 PHE A O 1
ATOM 610 N N . SER A 1 72 ? 3.048 -14.103 1.267 1.00 74.75 72 SER A N 1
ATOM 611 C CA . SER A 1 72 ? 2.450 -13.579 2.501 1.00 74.75 72 SER A CA 1
ATOM 612 C C . SER A 1 72 ? 2.826 -12.122 2.782 1.00 74.75 72 SER A C 1
ATOM 614 O O . SER A 1 72 ? 1.994 -11.378 3.294 1.00 74.75 72 SER A O 1
ATOM 616 N N . ILE A 1 73 ? 4.049 -11.695 2.447 1.00 82.19 73 ILE A N 1
ATOM 617 C CA . ILE A 1 73 ? 4.512 -10.312 2.660 1.00 82.19 73 ILE A CA 1
ATOM 618 C C . ILE A 1 73 ? 3.695 -9.297 1.834 1.00 82.19 73 ILE A C 1
ATOM 620 O O . ILE A 1 73 ? 3.076 -8.416 2.440 1.00 82.19 73 ILE A O 1
ATOM 624 N N . PRO A 1 74 ? 3.637 -9.393 0.486 1.00 84.31 74 PRO A N 1
ATOM 625 C CA . PRO A 1 74 ? 2.854 -8.459 -0.322 1.00 84.31 74 PRO A CA 1
ATOM 626 C C . PRO A 1 74 ? 1.357 -8.566 -0.014 1.00 84.31 74 PRO A C 1
ATOM 628 O O . PRO A 1 74 ? 0.671 -7.547 0.044 1.00 84.31 74 PRO A O 1
ATOM 631 N N . TYR A 1 75 ? 0.863 -9.773 0.278 1.00 84.12 75 TYR A N 1
ATOM 632 C CA . TYR A 1 75 ? -0.511 -9.985 0.721 1.00 84.12 75 TYR A CA 1
ATOM 633 C C . TYR A 1 75 ? -0.842 -9.196 1.994 1.00 84.12 75 TYR A C 1
ATOM 635 O O . TYR A 1 75 ? -1.781 -8.399 2.007 1.00 84.12 75 TYR A O 1
ATOM 643 N N . PHE A 1 76 ? -0.045 -9.363 3.053 1.00 82.62 76 PHE A N 1
ATOM 644 C CA . PHE A 1 76 ? -0.258 -8.671 4.322 1.00 82.62 76 PHE A CA 1
ATOM 645 C C . PHE A 1 76 ? -0.177 -7.150 4.161 1.00 82.62 76 PHE A C 1
ATOM 647 O O . PHE A 1 76 ? -0.974 -6.421 4.757 1.00 82.62 76 PHE A O 1
ATOM 654 N N . PHE A 1 77 ? 0.751 -6.668 3.330 1.00 84.56 77 PHE A N 1
ATOM 655 C CA . PHE A 1 77 ? 0.891 -5.248 3.032 1.00 84.56 77 PHE A CA 1
ATOM 656 C C . PHE A 1 77 ? -0.372 -4.675 2.373 1.00 84.56 77 PHE A C 1
ATOM 658 O O . PHE A 1 77 ? -0.906 -3.672 2.850 1.00 84.56 77 PHE A O 1
ATOM 665 N N . VAL A 1 78 ? -0.890 -5.315 1.321 1.00 84.06 78 VAL A N 1
ATOM 666 C CA . VAL A 1 78 ? -2.094 -4.843 0.618 1.00 84.06 78 VAL A CA 1
ATOM 667 C C . VAL A 1 78 ? -3.327 -4.933 1.516 1.00 84.06 78 VAL A C 1
ATOM 669 O O . VAL A 1 78 ? -4.032 -3.937 1.663 1.00 84.06 78 VAL A O 1
ATOM 672 N N . VAL A 1 79 ? -3.553 -6.067 2.187 1.00 83.69 79 VAL A N 1
ATOM 673 C CA . VAL A 1 79 ? -4.713 -6.250 3.079 1.00 83.69 79 VAL A CA 1
ATOM 674 C C . VAL A 1 79 ? -4.716 -5.237 4.219 1.00 83.69 79 VAL A C 1
ATOM 676 O O . VAL A 1 79 ? -5.759 -4.664 4.524 1.00 83.69 79 VAL A O 1
ATOM 679 N N . SER A 1 80 ? -3.555 -4.954 4.816 1.00 83.62 80 SER A N 1
ATOM 680 C CA . SER A 1 80 ? -3.446 -3.937 5.868 1.00 83.62 80 SER A CA 1
ATOM 681 C C . SER A 1 80 ? -3.857 -2.550 5.367 1.00 83.62 80 SER A C 1
ATOM 683 O O . SER A 1 80 ? -4.578 -1.838 6.061 1.00 83.62 80 SER A O 1
ATOM 685 N N . ASN A 1 81 ? -3.435 -2.165 4.158 1.00 85.50 81 ASN A N 1
ATOM 686 C CA . ASN A 1 81 ? -3.811 -0.883 3.558 1.00 85.50 81 ASN A CA 1
ATOM 687 C C . ASN A 1 81 ? -5.308 -0.827 3.216 1.00 85.50 81 ASN A C 1
ATOM 689 O O . ASN A 1 81 ? -5.957 0.180 3.500 1.00 85.50 81 ASN A O 1
ATOM 693 N N . VAL A 1 82 ? -5.874 -1.913 2.679 1.00 83.44 82 VAL A N 1
ATOM 694 C CA . VAL A 1 82 ? -7.316 -2.016 2.395 1.00 83.44 82 VAL A CA 1
ATOM 695 C C . VAL A 1 82 ? -8.137 -1.890 3.679 1.00 83.44 82 VAL A C 1
ATOM 697 O O . VAL A 1 82 ? -9.079 -1.106 3.716 1.00 83.44 82 VAL A O 1
ATOM 700 N N . ALA A 1 83 ? -7.751 -2.579 4.757 1.00 84.94 83 ALA A N 1
ATOM 701 C CA . ALA A 1 83 ? -8.448 -2.509 6.041 1.00 84.94 83 ALA A CA 1
ATOM 702 C C . ALA A 1 83 ? -8.424 -1.095 6.652 1.00 84.94 83 ALA A C 1
ATOM 704 O O . ALA A 1 83 ? -9.426 -0.640 7.205 1.00 84.94 83 ALA A O 1
ATOM 705 N N . ILE A 1 84 ? -7.301 -0.375 6.527 1.00 83.19 84 ILE A N 1
ATOM 706 C CA . ILE A 1 84 ? -7.197 1.026 6.965 1.00 83.19 84 ILE A CA 1
ATOM 707 C C . ILE A 1 84 ? -8.110 1.923 6.122 1.00 83.19 84 ILE A C 1
ATOM 709 O O . ILE A 1 84 ? -8.817 2.759 6.685 1.00 83.19 84 ILE A O 1
ATOM 713 N N . ALA A 1 85 ? -8.131 1.739 4.798 1.00 83.38 85 ALA A N 1
ATOM 714 C CA . ALA A 1 85 ? -9.010 2.492 3.907 1.00 83.38 85 ALA A CA 1
ATOM 715 C C . ALA A 1 85 ? -10.492 2.251 4.240 1.00 83.38 85 ALA A C 1
ATOM 717 O O . ALA A 1 85 ? -11.261 3.203 4.359 1.00 83.38 85 ALA A O 1
ATOM 718 N N . GLU A 1 86 ? -10.883 0.996 4.475 1.00 83.44 86 GLU A N 1
ATOM 719 C CA . GLU A 1 86 ? -12.242 0.644 4.894 1.00 83.44 86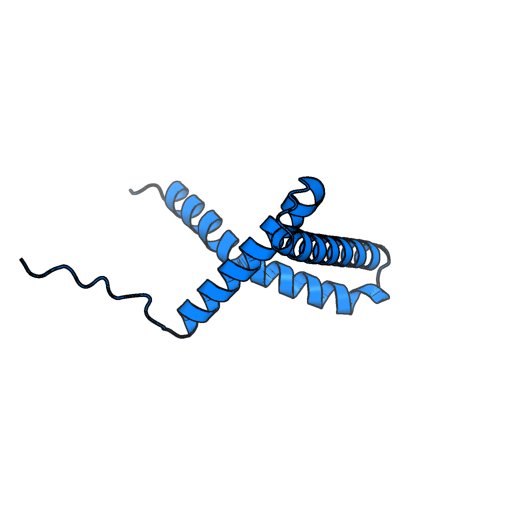 GLU A CA 1
ATOM 720 C C . GLU A 1 86 ? -12.610 1.281 6.243 1.00 83.44 86 GLU A C 1
ATOM 722 O O . GLU A 1 86 ? -13.690 1.855 6.388 1.00 83.44 86 GLU A O 1
ATOM 727 N N . GLY A 1 87 ? -11.697 1.237 7.219 1.00 82.44 87 GLY A N 1
ATOM 728 C CA . GLY A 1 87 ? -11.873 1.890 8.517 1.00 82.44 87 GLY A CA 1
ATOM 729 C C . GLY A 1 87 ? -12.039 3.407 8.398 1.00 82.44 87 GLY A C 1
ATOM 730 O O . GLY A 1 87 ? -12.882 3.991 9.077 1.00 82.44 87 GLY A O 1
ATOM 731 N N . PHE A 1 88 ? -11.293 4.045 7.495 1.00 81.25 88 PHE A N 1
ATOM 732 C CA . PHE A 1 88 ? -11.404 5.476 7.219 1.00 81.25 88 PHE A CA 1
ATOM 733 C C . PHE A 1 88 ? -12.740 5.839 6.555 1.00 81.25 88 PHE A C 1
ATOM 735 O O . PHE A 1 88 ? -13.385 6.808 6.954 1.00 81.25 88 PHE A O 1
ATOM 742 N N . ILE A 1 89 ? -13.208 5.031 5.597 1.00 81.56 89 ILE A N 1
ATOM 743 C CA . ILE A 1 89 ? -14.523 5.214 4.966 1.00 81.56 89 ILE A CA 1
ATOM 744 C C . ILE A 1 89 ? -15.642 5.065 6.005 1.00 81.56 89 ILE A C 1
ATOM 746 O O . ILE A 1 89 ? -16.536 5.908 6.059 1.00 81.56 89 ILE A O 1
ATOM 750 N N . LYS A 1 90 ? -15.576 4.040 6.865 1.00 79.88 90 LYS A N 1
ATOM 751 C CA . LYS A 1 90 ? -16.525 3.834 7.975 1.00 79.88 90 LYS A CA 1
ATOM 752 C C . LYS A 1 90 ? -16.530 5.007 8.957 1.00 79.88 90 LYS A C 1
ATOM 754 O O . LYS A 1 90 ? -17.597 5.454 9.375 1.00 79.88 90 LYS A O 1
ATOM 759 N N . PHE A 1 91 ? -15.354 5.559 9.265 1.00 78.81 91 PHE A N 1
ATOM 760 C CA . PHE A 1 91 ? -15.219 6.756 10.095 1.00 78.81 91 PHE A CA 1
ATOM 761 C C . PHE A 1 91 ? -15.900 7.980 9.464 1.00 78.81 91 PHE A C 1
ATOM 763 O O . PHE A 1 91 ? -16.675 8.659 10.138 1.00 78.81 91 PHE A O 1
ATOM 770 N N . ILE A 1 92 ? -15.677 8.237 8.167 1.00 80.38 92 ILE A N 1
ATOM 771 C CA . ILE A 1 92 ? -16.338 9.338 7.441 1.00 80.38 92 ILE A CA 1
ATOM 772 C C . ILE A 1 92 ? -17.854 9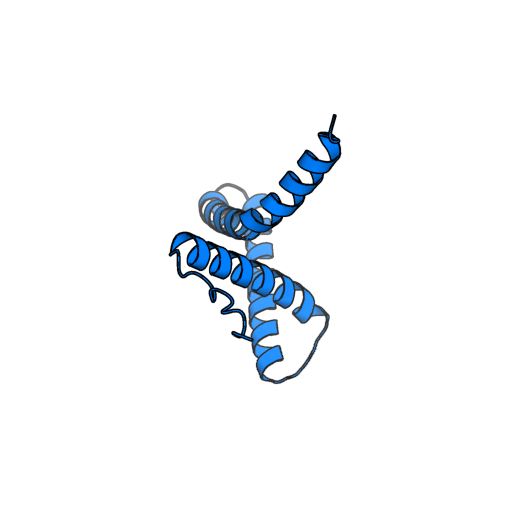.144 7.410 1.00 80.38 92 ILE A C 1
ATOM 774 O O . ILE A 1 92 ? -18.601 10.099 7.621 1.00 80.38 92 ILE A O 1
ATOM 778 N N . LYS A 1 93 ? -18.316 7.907 7.191 1.00 80.75 93 LYS A N 1
ATOM 779 C CA . LYS A 1 93 ? -19.742 7.563 7.184 1.00 80.75 93 LYS A CA 1
ATOM 780 C C . LYS A 1 93 ? -20.421 7.726 8.547 1.00 80.75 93 LYS A C 1
ATOM 782 O O . LYS A 1 93 ? -21.637 7.585 8.615 1.00 80.75 93 LYS A O 1
ATOM 787 N N . LYS A 1 94 ? -19.675 8.042 9.619 1.00 67.44 94 LYS A N 1
ATOM 788 C CA . LYS A 1 94 ? -20.181 8.123 11.000 1.00 67.44 94 LYS A CA 1
ATOM 789 C C . LYS A 1 94 ? -20.997 6.887 11.388 1.00 67.44 94 LYS A C 1
ATOM 791 O O . LYS A 1 94 ? -21.905 6.972 12.211 1.00 67.44 94 LYS A O 1
ATOM 796 N N . GLU A 1 95 ? -20.665 5.725 10.829 1.00 62.75 95 GLU A N 1
ATOM 797 C CA . GLU A 1 95 ? -21.181 4.452 11.315 1.00 62.75 95 GLU A CA 1
ATOM 798 C C . GLU A 1 95 ? -20.471 4.202 12.646 1.00 62.75 95 GLU A C 1
ATOM 800 O O . GLU A 1 95 ? -19.392 3.615 12.702 1.00 62.75 95 GLU A O 1
ATOM 805 N N . HIS A 1 96 ? -21.012 4.794 13.716 1.00 58.56 96 HIS A N 1
ATOM 806 C CA . HIS A 1 96 ? -20.472 4.705 15.064 1.00 58.56 96 HIS A CA 1
ATOM 807 C C . HIS A 1 96 ? -20.274 3.225 15.400 1.00 58.56 96 HIS A C 1
ATOM 809 O O . HIS A 1 96 ? -21.243 2.493 15.606 1.00 58.56 96 HIS A O 1
ATOM 815 N N . SER A 1 97 ? -19.014 2.777 15.438 1.00 51.25 97 SER A N 1
ATOM 816 C CA . SER A 1 97 ? -18.695 1.426 15.872 1.00 51.25 97 SER A CA 1
ATOM 817 C C . SER A 1 97 ? -19.124 1.320 17.327 1.00 51.25 97 SER A C 1
ATOM 819 O O . SER A 1 97 ? -18.517 1.960 18.182 1.00 51.25 97 SER A O 1
ATOM 821 N N . VAL A 1 98 ? -20.198 0.571 17.562 1.00 56.78 98 VAL A N 1
ATOM 822 C CA . VAL A 1 98 ? -20.596 -0.009 18.845 1.00 56.78 98 VAL A CA 1
ATOM 823 C C . VAL A 1 98 ? -20.309 0.927 20.020 1.00 56.78 98 VAL A C 1
ATOM 825 O O . VAL A 1 98 ? -19.256 0.853 20.652 1.00 56.78 98 VAL A O 1
ATOM 828 N N . ILE A 1 99 ? -21.262 1.809 20.334 1.00 57.91 99 ILE A N 1
ATOM 829 C CA . ILE A 1 99 ? -21.299 2.448 21.653 1.00 57.91 99 ILE A CA 1
ATOM 830 C C . ILE A 1 99 ? -21.260 1.296 22.656 1.00 57.91 99 ILE A C 1
ATOM 832 O O . ILE A 1 99 ? -22.201 0.502 22.717 1.00 57.91 99 ILE A O 1
ATOM 836 N N . TRP A 1 100 ? -20.136 1.150 23.357 1.00 60.56 100 TRP A N 1
ATOM 837 C CA . TRP A 1 100 ? -19.947 0.113 24.358 1.00 60.56 100 TRP A CA 1
ATOM 838 C C . TRP A 1 100 ? -21.008 0.338 25.434 1.00 60.56 100 TRP A C 1
ATOM 840 O O . TRP A 1 100 ? -20.871 1.226 26.274 1.00 60.56 100 TRP A O 1
ATOM 850 N N . LYS A 1 101 ? -22.120 -0.402 25.361 1.00 59.88 101 LYS A N 1
ATOM 851 C CA . LYS A 1 101 ? -23.140 -0.379 26.405 1.00 59.88 101 LYS A CA 1
ATOM 852 C C . LYS A 1 101 ? -22.502 -1.021 27.626 1.00 59.88 101 LYS A C 1
ATOM 854 O O . LYS A 1 101 ? -22.290 -2.231 27.652 1.00 59.88 101 LYS A O 1
ATOM 859 N N . THR A 1 102 ? -22.127 -0.197 28.599 1.00 65.75 102 THR A N 1
ATOM 860 C CA . THR A 1 102 ? -21.737 -0.702 29.912 1.00 65.75 102 THR A CA 1
ATOM 861 C C . THR A 1 102 ? -22.894 -1.533 30.460 1.00 65.75 102 THR A C 1
ATOM 863 O O . THR A 1 102 ? -24.048 -1.120 30.370 1.00 65.75 102 THR A O 1
ATOM 866 N N . THR A 1 103 ? -22.597 -2.721 30.976 1.00 66.56 103 THR A N 1
ATOM 867 C CA . THR A 1 103 ? -23.572 -3.529 31.712 1.00 66.56 103 THR A CA 1
ATOM 868 C C . THR A 1 103 ? -24.053 -2.728 32.915 1.00 66.56 103 THR A C 1
ATOM 870 O O . THR A 1 103 ? -23.231 -2.280 33.721 1.00 66.56 103 THR A O 1
ATOM 873 N N . GLU A 1 104 ? -25.365 -2.515 32.992 1.00 67.12 104 GLU A N 1
ATOM 874 C CA . GLU A 1 104 ? -26.040 -1.973 34.171 1.00 67.12 104 GLU A CA 1
ATOM 875 C C . GLU A 1 104 ? -25.819 -2.966 35.324 1.00 67.12 104 GLU A C 1
ATOM 877 O O . GLU A 1 104 ? -25.896 -4.181 35.115 1.00 67.12 104 GLU A O 1
ATOM 882 N N . ARG A 1 105 ? -25.390 -2.456 36.481 1.00 64.88 105 ARG A N 1
ATOM 883 C CA . ARG A 1 105 ? -25.116 -3.254 37.681 1.00 64.88 105 ARG A CA 1
ATOM 884 C C . ARG A 1 105 ? -26.353 -3.324 38.553 1.00 64.88 105 ARG A C 1
ATOM 886 O O . ARG A 1 105 ? -27.010 -2.267 38.663 1.00 64.88 105 ARG A O 1
#

Foldseek 3Di:
DPPPVVVVVVCCVVVCLLCVLVVLVVLQVVLVVCLVVDVVSVVVNVVSVVLVVLLVVLVVCVVVVHDDPVSVVSVVVVVSSVVSVVVVVCVVVPVPPDPPPDDDD